Protein AF-A0A221MGS4-F1 (afdb_monomer_lite)

Sequence (175 aa):
MQTVEERKEITEYWESSIDLGREPGEGAIQFAKQFIQSQADAIPILQRLLDGEIHDATDNRIKRCAYCQYYWRDDSLRNTKKTCCDDCHTAKKSIQKRQQRERQDLINPKPRKRKLIDDYIWWLEYPLWLDEYSMLKIGWKFEVPHTMKTINSIEAKNHIYGDGNRKTSIKKAEY

Organism: NCBI:txid163877

Radius of gyration: 29.17 Å; chains: 1; bounding box: 76×40×70 Å

Secondary structure (DSSP, 8-state):
---HHHHHHHHHHHHHH-TT-SPPPHHHHHHHHTT--SSSSHHHHHHHHHHT-SS-TT-TTEEE-TTT--EEE--STTS---SSSHHHHHHHHHHHHHHHHHHHHHHS-PPPPPPGGGGEE-SSSS-EES-HHHHHHHHTTTS----HHHHHHHHHHHHHHTTSSSPP---PPP-

pLDDT: mean 81.63, std 13.87, range [41.28, 94.75]

Structure (mmCIF, N/CA/C/O backbone):
data_AF-A0A221MGS4-F1
#
_entry.id   AF-A0A221MGS4-F1
#
loop_
_atom_site.group_PDB
_atom_site.id
_atom_site.type_symbol
_atom_site.label_atom_id
_atom_site.label_alt_id
_atom_site.label_comp_id
_atom_site.label_asym_id
_atom_site.label_entity_id
_atom_site.label_seq_id
_atom_site.pdbx_PDB_ins_code
_atom_site.Cartn_x
_atom_site.Cartn_y
_atom_site.Cartn_z
_atom_site.occupancy
_atom_site.B_iso_or_equiv
_atom_site.auth_seq_id
_atom_site.auth_comp_id
_atom_site.auth_asym_id
_atom_site.auth_atom_id
_atom_site.pdbx_PDB_model_num
ATOM 1 N N . MET A 1 1 ? -0.513 -11.297 40.079 1.00 46.72 1 MET A N 1
ATOM 2 C CA . MET A 1 1 ? 0.577 -11.518 39.104 1.00 46.72 1 MET A CA 1
ATOM 3 C C . MET A 1 1 ? 0.135 -12.656 38.204 1.00 46.72 1 MET A C 1
ATOM 5 O O . MET A 1 1 ? 0.164 -13.786 38.658 1.00 46.72 1 MET A O 1
ATOM 9 N N . GLN A 1 2 ? -0.366 -12.352 37.005 1.00 45.72 2 GLN A N 1
ATOM 10 C CA . GLN A 1 2 ? -0.757 -13.386 36.035 1.00 45.72 2 GLN A CA 1
ATOM 11 C C . GLN A 1 2 ? 0.475 -14.190 35.618 1.00 45.72 2 GLN A C 1
ATOM 13 O O . GLN A 1 2 ? 1.541 -13.601 35.385 1.00 45.72 2 GLN A O 1
ATOM 18 N N . THR A 1 3 ? 0.326 -15.509 35.582 1.00 58.91 3 THR A N 1
ATOM 19 C CA . THR A 1 3 ? 1.405 -16.457 35.290 1.00 58.91 3 THR A CA 1
ATOM 20 C C . THR A 1 3 ? 1.821 -16.365 33.816 1.00 58.91 3 THR A C 1
ATOM 22 O O . THR A 1 3 ? 1.115 -15.813 32.972 1.00 58.91 3 THR A O 1
ATOM 25 N N . VAL A 1 4 ? 3.029 -16.832 33.489 1.00 68.19 4 VAL A N 1
ATOM 26 C CA . VAL A 1 4 ? 3.580 -16.750 32.121 1.00 68.19 4 VAL A CA 1
ATOM 27 C C . VAL A 1 4 ? 2.769 -17.598 31.130 1.00 68.19 4 VAL A C 1
ATOM 29 O O . VAL A 1 4 ? 2.727 -17.271 29.947 1.00 68.19 4 VAL A O 1
ATOM 32 N N . GLU A 1 5 ? 2.104 -18.645 31.615 1.00 59.41 5 GLU A N 1
ATOM 33 C CA . GLU A 1 5 ? 1.255 -19.547 30.828 1.00 59.41 5 GLU A CA 1
ATOM 34 C C . GLU A 1 5 ? -0.076 -18.881 30.456 1.00 59.41 5 GLU A C 1
ATOM 36 O O . GLU A 1 5 ? -0.408 -18.832 29.274 1.00 59.41 5 GLU A O 1
ATOM 41 N N . GLU A 1 6 ? -0.738 -18.205 31.404 1.00 51.16 6 GLU A N 1
ATOM 42 C CA . GLU A 1 6 ? -1.953 -17.411 31.138 1.00 51.16 6 GLU A CA 1
ATOM 43 C C . GLU A 1 6 ? -1.712 -16.321 30.080 1.00 51.16 6 GLU A C 1
ATOM 45 O O . GLU A 1 6 ? -2.572 -16.041 29.248 1.00 51.16 6 GLU A O 1
ATOM 50 N N . ARG A 1 7 ? -0.520 -15.706 30.062 1.00 55.25 7 ARG A N 1
ATOM 51 C CA . ARG A 1 7 ? -0.180 -14.691 29.048 1.00 55.25 7 ARG A CA 1
ATOM 52 C C . ARG A 1 7 ? -0.051 -15.272 27.643 1.00 55.25 7 ARG A C 1
ATOM 54 O O . ARG A 1 7 ? -0.369 -14.561 26.696 1.00 55.25 7 ARG A O 1
ATOM 61 N N . LYS A 1 8 ? 0.423 -16.516 27.513 1.00 56.28 8 LYS A N 1
ATOM 62 C CA . LYS A 1 8 ? 0.600 -17.186 26.216 1.00 56.28 8 LYS A CA 1
ATOM 63 C C . LYS A 1 8 ? -0.736 -17.630 25.629 1.00 56.28 8 LYS A C 1
ATOM 65 O O . LYS A 1 8 ? -0.987 -17.360 24.457 1.00 56.28 8 LYS A O 1
ATOM 70 N N . GLU A 1 9 ? -1.610 -18.195 26.459 1.00 50.50 9 GLU A N 1
ATOM 71 C CA . GLU A 1 9 ? -2.967 -18.583 26.054 1.00 50.50 9 GLU A CA 1
ATOM 72 C C . GLU A 1 9 ? -3.791 -17.367 25.613 1.00 50.50 9 GLU A C 1
ATOM 74 O O . GLU A 1 9 ? -4.472 -17.413 24.591 1.00 50.50 9 GLU A O 1
ATOM 79 N N . ILE A 1 10 ? -3.664 -16.233 26.314 1.00 54.06 10 ILE A N 1
ATOM 80 C CA . ILE A 1 10 ? -4.314 -14.980 25.909 1.00 54.06 10 ILE A CA 1
ATOM 81 C C . ILE A 1 10 ? -3.775 -14.497 24.553 1.00 54.06 10 ILE A C 1
ATOM 83 O O . ILE A 1 10 ? -4.564 -14.071 23.716 1.00 54.06 10 ILE A O 1
ATOM 87 N N . THR A 1 11 ? -2.465 -14.571 24.294 1.00 53.06 11 THR A N 1
ATOM 88 C CA . THR A 1 11 ? -1.899 -14.143 23.000 1.00 53.06 11 THR A CA 1
ATOM 89 C C . THR A 1 11 ? -2.284 -15.051 21.828 1.00 53.06 11 THR A C 1
ATOM 91 O O . THR A 1 11 ? -2.634 -14.530 20.772 1.00 53.06 11 THR A O 1
ATOM 94 N N . GLU A 1 12 ? -2.307 -16.376 22.004 1.00 49.53 12 GLU A N 1
ATOM 95 C CA . GLU A 1 12 ? -2.775 -17.316 20.965 1.00 49.53 12 GLU A CA 1
ATOM 96 C C . GLU A 1 12 ? -4.287 -17.178 20.705 1.00 49.53 12 GLU A C 1
ATOM 98 O O . GLU A 1 12 ? -4.757 -17.252 19.565 1.00 49.53 12 GLU A O 1
ATOM 103 N N . TYR A 1 13 ? -5.071 -16.898 21.748 1.00 49.59 13 TYR A N 1
ATOM 104 C CA . TYR A 1 13 ? -6.494 -16.594 21.611 1.00 49.59 13 TYR A CA 1
ATOM 105 C C . TYR A 1 13 ? -6.737 -15.249 20.901 1.00 49.59 13 TYR A C 1
ATOM 107 O O . TYR A 1 13 ? -7.696 -15.104 20.144 1.00 49.59 13 TYR A O 1
ATOM 115 N N . TRP A 1 14 ? -5.846 -14.267 21.074 1.00 47.38 14 TRP A N 1
ATOM 116 C CA . TRP A 1 14 ? -5.885 -12.987 20.355 1.00 47.38 14 TRP A CA 1
ATOM 117 C C . TRP A 1 14 ? -5.608 -13.137 18.855 1.00 47.38 14 TRP A C 1
ATOM 119 O O . TRP A 1 14 ? -6.281 -12.492 18.051 1.00 47.38 14 TRP A O 1
ATOM 129 N N . GLU A 1 15 ? -4.662 -13.996 18.470 1.00 50.38 15 GLU A N 1
ATOM 130 C CA . GLU A 1 15 ? -4.371 -14.275 17.056 1.00 50.38 15 GLU A CA 1
ATOM 131 C C . GLU A 1 15 ? -5.515 -15.024 16.360 1.00 50.38 15 GLU A C 1
ATOM 133 O O . GLU A 1 15 ? -5.758 -14.798 15.176 1.00 50.38 15 GLU A O 1
ATOM 138 N N . SER A 1 16 ? -6.258 -15.858 17.094 1.00 45.78 16 SER A N 1
ATOM 139 C CA . SER A 1 16 ? -7.408 -16.604 16.562 1.00 45.78 16 SER A CA 1
ATOM 140 C C . SER A 1 16 ? -8.739 -15.843 16.613 1.00 45.78 16 SER A C 1
ATOM 142 O O . SER A 1 16 ? -9.611 -16.113 15.796 1.00 45.78 16 SER A O 1
ATOM 144 N N . SER A 1 17 ? -8.911 -14.877 17.523 1.00 44.50 17 SER A N 1
ATOM 145 C CA . SER A 1 17 ? -10.164 -14.109 17.663 1.00 44.50 17 SER A CA 1
ATOM 146 C C . SER A 1 17 ? -10.242 -12.876 16.752 1.00 44.50 17 SER A C 1
ATOM 148 O O . SER A 1 17 ? -11.320 -12.314 16.553 1.00 44.50 17 SER A O 1
ATOM 150 N N . ILE A 1 18 ? -9.116 -12.405 16.202 1.00 54.47 18 ILE A N 1
ATOM 151 C CA . ILE A 1 18 ? -9.094 -11.287 15.247 1.00 54.47 18 ILE A CA 1
ATOM 152 C C . ILE A 1 18 ? -9.225 -11.846 13.826 1.00 54.47 18 ILE A C 1
ATOM 154 O O . ILE A 1 18 ? -8.308 -11.804 13.010 1.00 54.47 18 ILE A O 1
ATOM 158 N N . ASP A 1 19 ? -10.425 -12.317 13.499 1.00 51.16 19 ASP A N 1
ATOM 159 C CA . ASP A 1 19 ? -10.781 -12.872 12.181 1.00 51.16 19 ASP A CA 1
ATOM 160 C C . ASP A 1 19 ? -10.712 -11.853 11.017 1.00 51.16 19 ASP A C 1
ATOM 162 O O . ASP A 1 19 ? -10.976 -12.175 9.857 1.00 51.16 19 ASP A O 1
ATOM 166 N N . LEU A 1 20 ? -10.355 -10.591 11.283 1.00 57.38 20 LEU A N 1
ATOM 167 C CA . LEU A 1 20 ? -10.400 -9.511 10.290 1.00 57.38 20 LEU A CA 1
ATOM 168 C C . LEU A 1 20 ? -9.086 -9.323 9.518 1.00 57.38 20 LEU A C 1
ATOM 170 O O . LEU A 1 20 ? -9.069 -8.575 8.534 1.00 57.38 20 LEU A O 1
ATOM 174 N N . GLY A 1 21 ? -7.997 -9.990 9.931 1.00 60.62 21 GLY A N 1
ATOM 175 C CA . GLY A 1 21 ? -6.701 -10.025 9.232 1.00 60.62 21 GLY A CA 1
ATOM 176 C C . GLY A 1 21 ? -6.081 -8.654 8.912 1.00 60.62 21 GLY A C 1
ATOM 177 O O . GLY A 1 21 ? -5.173 -8.556 8.086 1.00 60.62 21 GLY A O 1
ATOM 178 N N . ARG A 1 22 ? -6.608 -7.571 9.495 1.00 77.25 22 ARG A N 1
ATOM 179 C CA . ARG A 1 22 ? -6.244 -6.179 9.214 1.00 77.25 22 ARG A CA 1
ATOM 180 C C . ARG A 1 22 ? -6.212 -5.399 10.508 1.00 77.25 22 ARG A C 1
ATOM 182 O O . ARG A 1 22 ? -7.119 -5.514 11.320 1.00 77.25 22 ARG A O 1
ATOM 189 N N . GLU A 1 23 ? -5.207 -4.550 10.646 1.00 84.94 23 GLU A N 1
ATOM 190 C CA . GLU A 1 23 ? -5.079 -3.679 11.806 1.00 84.94 23 GLU A CA 1
ATOM 191 C C . GLU A 1 23 ? -6.233 -2.657 11.864 1.00 84.94 23 GLU A C 1
ATOM 193 O O . GLU A 1 23 ? -6.670 -2.133 10.824 1.00 84.94 23 GLU A O 1
ATOM 198 N N . PRO A 1 24 ? -6.761 -2.363 13.065 1.00 88.06 24 PRO A N 1
ATOM 199 C CA . PRO A 1 24 ? -7.798 -1.359 13.233 1.00 88.06 24 PRO A CA 1
ATOM 200 C C . PRO A 1 24 ? -7.255 0.037 12.910 1.00 88.06 24 PRO A C 1
ATOM 202 O O . PRO A 1 24 ? -6.199 0.444 13.384 1.00 88.06 24 PRO A O 1
ATOM 205 N N . GLY A 1 25 ? -8.011 0.806 12.124 1.00 88.56 25 GLY A N 1
ATOM 206 C CA . GLY A 1 25 ? -7.687 2.208 11.862 1.00 88.56 25 GLY A CA 1
ATOM 207 C C . GLY A 1 25 ? -7.973 3.114 13.063 1.00 88.56 25 GLY A C 1
ATOM 208 O O . GLY A 1 25 ? -8.751 2.764 13.952 1.00 88.56 25 GLY A O 1
ATOM 209 N N . GLU A 1 26 ? -7.402 4.319 13.049 1.00 91.00 26 GLU A N 1
ATOM 210 C CA . GLU A 1 26 ? -7.457 5.268 14.169 1.00 91.00 26 GLU A CA 1
ATOM 211 C C . GLU A 1 26 ? -8.876 5.517 14.704 1.00 91.00 26 GLU A C 1
ATOM 213 O O . GLU A 1 26 ? -9.101 5.418 15.909 1.00 91.00 26 GLU A O 1
ATOM 218 N N . GLY A 1 27 ? -9.859 5.759 13.830 1.00 89.50 27 GLY A N 1
ATOM 219 C CA . GLY A 1 27 ? -11.236 6.014 14.267 1.00 89.50 27 GLY A CA 1
ATOM 220 C C . GLY A 1 27 ? -11.900 4.818 14.961 1.00 89.50 27 GLY A C 1
ATOM 221 O O . GLY A 1 27 ? -12.742 5.006 15.834 1.00 89.50 27 GLY A O 1
ATOM 222 N N . ALA A 1 28 ? -11.498 3.586 14.629 1.00 89.81 28 ALA A N 1
ATOM 223 C CA . ALA A 1 28 ? -11.975 2.393 15.329 1.00 89.81 28 ALA A CA 1
ATOM 224 C C . ALA A 1 28 ? -11.316 2.258 16.710 1.00 89.81 28 ALA A C 1
ATOM 226 O O . ALA A 1 28 ? -11.984 1.924 17.686 1.00 89.81 28 ALA A O 1
ATOM 227 N N . ILE A 1 29 ? -10.025 2.591 16.813 1.00 90.44 29 ILE A N 1
ATOM 228 C CA . ILE A 1 29 ? -9.297 2.608 18.089 1.00 90.44 29 ILE A CA 1
ATOM 229 C C . ILE A 1 29 ? -9.891 3.665 19.028 1.00 90.44 29 ILE A C 1
ATOM 231 O O . ILE A 1 29 ? -10.130 3.384 20.200 1.00 90.44 29 ILE A O 1
ATOM 235 N N . GLN A 1 30 ? -10.148 4.876 18.528 1.00 91.31 30 GLN A N 1
ATOM 236 C CA . GLN A 1 30 ? -10.761 5.952 19.312 1.00 91.31 30 GLN A CA 1
ATOM 237 C C . GLN A 1 30 ? -12.163 5.572 19.799 1.00 91.31 30 GLN A C 1
ATOM 239 O O . GLN A 1 30 ? -12.502 5.854 20.944 1.00 91.31 30 GLN A O 1
ATOM 244 N N . PHE A 1 31 ? -12.951 4.897 18.960 1.00 90.31 31 PHE A N 1
ATOM 245 C CA . PHE A 1 31 ? -14.270 4.400 19.339 1.00 90.31 31 PHE A CA 1
ATOM 246 C C . PHE A 1 31 ? -14.184 3.311 20.418 1.00 90.31 31 PHE A C 1
ATOM 248 O O . PHE A 1 31 ? -14.839 3.422 21.448 1.00 90.31 31 PHE A O 1
ATOM 255 N N . ALA A 1 32 ? -13.315 2.310 20.248 1.00 89.06 32 ALA A N 1
ATOM 256 C CA . ALA A 1 32 ? -13.123 1.251 21.240 1.00 89.06 32 ALA A CA 1
ATOM 257 C C . ALA A 1 32 ? -12.650 1.794 22.602 1.00 89.06 32 ALA A C 1
ATOM 259 O O . ALA A 1 32 ? -13.119 1.347 23.648 1.00 89.06 32 ALA A O 1
ATOM 260 N N . LYS A 1 33 ? -11.783 2.817 22.604 1.00 89.00 33 LYS A N 1
ATOM 261 C CA . LYS A 1 33 ? -11.322 3.495 23.828 1.00 89.00 33 LYS A CA 1
ATOM 262 C C . LYS A 1 33 ? -12.452 4.109 24.660 1.00 89.00 33 LYS A C 1
ATOM 264 O O . LYS A 1 33 ? -12.258 4.295 25.852 1.00 89.00 33 LYS A O 1
ATOM 269 N N . GLN A 1 34 ? -13.613 4.412 24.075 1.00 88.44 34 GLN A N 1
ATOM 270 C CA . GLN A 1 34 ? -14.756 4.945 24.830 1.00 88.44 34 GLN A CA 1
ATOM 271 C C . GLN A 1 34 ? -15.379 3.899 25.763 1.00 88.44 34 GLN A C 1
ATOM 273 O O . GLN A 1 34 ? -15.972 4.262 26.774 1.00 88.44 34 GLN A O 1
ATOM 278 N N . PHE A 1 35 ? -15.221 2.612 25.444 1.00 84.94 35 PHE A N 1
ATOM 279 C CA . PHE A 1 35 ? -15.784 1.504 26.216 1.00 84.94 35 PHE A CA 1
ATOM 280 C C . PHE A 1 35 ? -14.771 0.874 27.176 1.00 84.94 35 PHE A C 1
ATOM 282 O O . PHE A 1 35 ? -15.156 0.268 28.171 1.00 84.94 35 PHE A O 1
ATOM 289 N N . ILE A 1 36 ? -13.473 1.022 26.902 1.00 84.81 36 ILE A N 1
ATOM 290 C CA . ILE A 1 36 ? -12.402 0.403 27.686 1.00 84.81 36 ILE A CA 1
ATOM 291 C C . ILE A 1 36 ? -11.938 1.375 28.777 1.00 84.81 36 ILE A C 1
ATOM 293 O O . ILE A 1 36 ? -11.208 2.324 28.502 1.00 84.81 36 ILE A O 1
ATOM 297 N N . GLN A 1 37 ? -12.336 1.119 30.025 1.00 79.06 37 GLN A N 1
ATOM 298 C CA . GLN A 1 37 ? -11.893 1.901 31.191 1.00 79.06 37 GLN A CA 1
ATOM 299 C C . GLN A 1 37 ? -10.620 1.334 31.837 1.00 79.06 37 GLN A C 1
ATOM 301 O O . GLN A 1 37 ? -9.794 2.089 32.346 1.00 79.06 37 GLN A O 1
ATOM 306 N N . SER A 1 38 ? -10.443 0.009 31.802 1.00 78.62 38 SER A N 1
ATOM 307 C CA . SER A 1 38 ? -9.312 -0.702 32.402 1.00 78.62 38 SER A CA 1
ATOM 308 C C . SER A 1 38 ? -8.673 -1.651 31.379 1.00 78.62 38 SER A C 1
ATOM 310 O O . SER A 1 38 ? -9.350 -2.183 30.500 1.00 78.62 38 SER A O 1
ATOM 312 N N . GLN A 1 39 ? -7.359 -1.887 31.481 1.00 74.44 39 GLN A N 1
ATOM 313 C CA . GLN A 1 39 ? -6.678 -2.868 30.621 1.00 74.44 39 GLN A CA 1
ATOM 314 C C . GLN A 1 39 ? -7.145 -4.308 30.878 1.00 74.44 39 GLN A C 1
ATOM 316 O O . GLN A 1 39 ? -7.103 -5.120 29.959 1.00 74.44 39 GLN A O 1
ATOM 321 N N . ALA A 1 40 ? -7.590 -4.621 32.099 1.00 74.88 40 ALA A N 1
ATOM 322 C CA . ALA A 1 40 ? -8.034 -5.964 32.470 1.00 74.88 40 ALA A CA 1
ATOM 323 C C . ALA A 1 40 ? -9.352 -6.346 31.777 1.00 74.88 40 ALA A C 1
ATOM 325 O O . ALA A 1 40 ? -9.513 -7.486 31.352 1.00 74.88 40 ALA A O 1
ATOM 326 N N . ASP A 1 41 ? -10.246 -5.373 31.583 1.00 76.12 41 ASP A N 1
ATOM 327 C CA . ASP A 1 41 ? -11.556 -5.588 30.954 1.00 76.12 41 ASP A CA 1
ATOM 328 C C . ASP A 1 41 ? -11.535 -5.345 29.439 1.00 76.12 41 ASP A C 1
ATOM 330 O O . ASP A 1 41 ? -12.538 -5.540 28.753 1.00 76.12 41 ASP A O 1
ATOM 334 N N . ALA A 1 42 ? -10.392 -4.928 28.887 1.00 78.00 42 ALA A N 1
ATOM 335 C CA . ALA A 1 42 ? -10.278 -4.553 27.482 1.00 78.00 42 ALA A CA 1
ATOM 336 C C . ALA A 1 42 ? -10.652 -5.703 26.538 1.00 78.00 42 ALA A C 1
ATOM 338 O O . ALA A 1 42 ? -11.350 -5.488 25.553 1.00 78.00 42 ALA A O 1
ATOM 339 N N . ILE A 1 43 ? -10.222 -6.925 26.851 1.00 78.75 43 ILE A N 1
ATOM 340 C CA . ILE A 1 43 ? -10.422 -8.107 26.003 1.00 78.75 43 ILE A CA 1
ATOM 341 C C . ILE A 1 43 ? -11.910 -8.478 25.871 1.00 78.75 43 ILE A C 1
ATOM 343 O O . ILE A 1 43 ? -12.406 -8.480 24.742 1.00 78.75 43 ILE A O 1
ATOM 347 N N . PRO A 1 44 ? -12.657 -8.746 26.965 1.00 81.62 44 PRO A N 1
ATOM 348 C CA . PRO A 1 44 ? -14.068 -9.119 26.850 1.00 81.62 44 PRO A CA 1
ATOM 349 C C . PRO A 1 44 ? -14.923 -7.996 26.249 1.00 81.62 44 PRO A C 1
ATOM 351 O O . PRO A 1 44 ? -15.877 -8.266 25.522 1.00 81.62 44 PRO A O 1
ATOM 354 N N . ILE A 1 45 ? -14.572 -6.732 26.506 1.00 82.94 45 ILE A N 1
ATOM 355 C CA . ILE A 1 45 ? -15.260 -5.578 25.917 1.00 82.94 45 ILE A CA 1
ATOM 356 C C . ILE A 1 45 ? -15.005 -5.506 24.408 1.00 82.94 45 ILE A C 1
ATOM 358 O O . ILE A 1 45 ? -15.940 -5.292 23.642 1.00 82.94 45 ILE A O 1
ATOM 362 N N . LEU A 1 46 ? -13.766 -5.709 23.957 1.00 82.12 46 LEU A N 1
ATOM 363 C CA . LEU A 1 46 ? -13.432 -5.685 22.532 1.00 82.12 46 LEU A CA 1
ATOM 364 C C . LEU A 1 46 ? -14.144 -6.791 21.750 1.00 82.12 46 LEU A C 1
ATOM 366 O O . LEU A 1 46 ? -14.634 -6.515 20.660 1.00 82.12 46 LEU A O 1
ATOM 370 N N . GLN A 1 47 ? -14.245 -8.001 22.303 1.00 82.44 47 GLN A N 1
ATOM 371 C CA . GLN A 1 47 ? -14.961 -9.106 21.653 1.00 82.44 47 GLN A CA 1
ATOM 372 C C . GLN A 1 47 ? -16.439 -8.770 21.453 1.00 82.44 47 GLN A C 1
ATOM 374 O O . GLN A 1 47 ? -16.918 -8.716 20.325 1.00 82.44 47 GLN A O 1
ATOM 379 N N . ARG A 1 48 ? -17.126 -8.365 22.522 1.00 83.12 48 ARG A N 1
ATOM 380 C CA . ARG A 1 48 ? -18.531 -7.946 22.435 1.00 83.12 48 ARG A CA 1
ATOM 381 C C . ARG A 1 48 ? -18.743 -6.725 21.528 1.00 83.12 48 ARG A C 1
ATOM 383 O O . ARG A 1 48 ? -19.803 -6.566 20.924 1.00 83.12 48 ARG A O 1
ATOM 390 N N . LEU A 1 49 ? -17.748 -5.840 21.413 1.00 85.19 49 LEU A N 1
ATOM 391 C CA . LEU A 1 49 ? -17.778 -4.709 20.480 1.00 85.19 49 LEU A CA 1
ATOM 392 C C . LEU A 1 49 ? -17.670 -5.173 19.019 1.00 85.19 49 LEU A C 1
ATOM 394 O O . LEU A 1 49 ? -18.333 -4.596 18.158 1.00 85.19 49 LEU A O 1
ATOM 398 N N . LEU A 1 50 ? -16.864 -6.201 18.740 1.00 83.75 50 LEU A N 1
ATOM 399 C CA . LEU A 1 50 ? -16.725 -6.820 17.418 1.00 83.75 50 LEU A CA 1
ATOM 400 C C . LEU A 1 50 ? -17.974 -7.604 17.002 1.00 83.75 50 LEU A C 1
ATOM 402 O O . LEU A 1 50 ? -18.386 -7.508 15.843 1.00 83.75 50 LEU A O 1
ATOM 406 N N . ASP A 1 51 ? -18.604 -8.296 17.946 1.00 81.69 51 ASP A N 1
ATOM 407 C CA . ASP A 1 51 ? -19.863 -9.022 17.729 1.00 81.69 51 ASP A CA 1
ATOM 408 C C . ASP A 1 51 ? -21.050 -8.066 17.561 1.00 81.69 51 ASP A C 1
ATOM 410 O O . ASP A 1 51 ? -22.019 -8.340 16.852 1.00 81.69 51 ASP A O 1
ATOM 414 N N . GLY A 1 52 ? -20.910 -6.871 18.130 1.00 78.81 52 GLY A N 1
ATOM 415 C CA . GLY A 1 52 ? -21.834 -5.762 17.994 1.00 78.81 52 GLY A CA 1
ATOM 416 C C . GLY A 1 52 ? -22.915 -5.692 19.062 1.00 78.81 52 GLY A C 1
ATOM 417 O O . GLY A 1 52 ? -23.949 -5.071 18.850 1.00 78.81 52 GLY A O 1
ATOM 418 N N . GLU A 1 53 ? -22.649 -6.286 20.221 1.00 79.88 53 GLU A N 1
ATOM 419 C CA . GLU A 1 53 ? -23.570 -6.344 21.356 1.00 79.88 53 GLU A CA 1
ATOM 420 C C . GLU A 1 53 ? -23.549 -5.070 22.216 1.00 79.88 53 GLU A C 1
ATOM 422 O O . GLU A 1 53 ? -24.516 -4.773 22.910 1.00 79.88 53 GLU A O 1
ATOM 427 N N . ILE A 1 54 ? -22.439 -4.321 22.201 1.00 77.62 54 ILE A N 1
ATOM 428 C CA . ILE A 1 54 ? -22.215 -3.195 23.129 1.00 77.62 54 ILE A CA 1
ATOM 429 C C . ILE A 1 54 ? -22.764 -1.863 22.617 1.00 77.62 54 ILE A C 1
ATOM 431 O O . ILE A 1 54 ? -23.101 -0.989 23.413 1.00 77.62 54 ILE A O 1
ATOM 435 N N . HIS A 1 55 ? -22.789 -1.656 21.305 1.00 78.56 55 HIS A N 1
ATOM 436 C CA . HIS A 1 55 ? -23.155 -0.357 20.756 1.00 78.56 55 HIS A CA 1
ATOM 437 C C . HIS A 1 55 ? -24.663 -0.247 20.524 1.00 78.56 55 HIS A C 1
ATOM 439 O O . HIS A 1 55 ? -25.315 -1.218 20.150 1.00 78.56 55 HIS A O 1
ATOM 445 N N . ASP A 1 56 ? -25.206 0.960 20.692 1.00 78.19 56 ASP A N 1
ATOM 446 C CA . ASP A 1 56 ? -26.622 1.229 20.447 1.00 78.19 56 ASP A CA 1
ATOM 447 C C . ASP A 1 56 ? -26.980 0.938 18.987 1.00 78.19 56 ASP A C 1
ATOM 449 O O . ASP A 1 56 ? -26.618 1.689 18.077 1.00 78.19 56 ASP A O 1
ATOM 453 N N . ALA A 1 57 ? -27.756 -0.125 18.762 1.00 75.25 57 ALA A N 1
ATOM 454 C CA . ALA A 1 57 ? -28.249 -0.503 17.436 1.00 75.25 57 ALA A CA 1
ATOM 455 C C . ALA A 1 57 ? -29.115 0.592 16.780 1.00 75.25 57 ALA A C 1
ATOM 457 O O . ALA A 1 57 ? -29.337 0.578 15.571 1.00 75.25 57 ALA A O 1
ATOM 458 N N . THR A 1 58 ? -29.600 1.554 17.569 1.00 81.81 58 THR A N 1
ATOM 459 C CA . THR A 1 58 ? -30.380 2.702 17.103 1.00 81.81 58 THR A CA 1
ATOM 460 C C . THR A 1 58 ? -29.522 3.879 16.623 1.00 81.81 58 THR A C 1
ATOM 462 O O . THR A 1 58 ? -30.053 4.763 15.946 1.00 81.81 58 THR A O 1
ATOM 465 N N . ASP A 1 59 ? -28.218 3.938 16.941 1.00 86.19 59 ASP A N 1
ATOM 466 C CA . ASP A 1 59 ? -27.343 5.010 16.441 1.00 86.19 59 ASP A CA 1
ATOM 467 C C . ASP A 1 59 ? -26.866 4.700 15.012 1.00 86.19 59 ASP A C 1
ATOM 469 O O . ASP A 1 59 ? -25.852 4.042 14.776 1.00 86.19 59 ASP A O 1
ATOM 473 N N . ASN A 1 60 ? -27.568 5.277 14.033 1.00 86.75 60 ASN A N 1
ATOM 474 C CA . ASN A 1 60 ? -27.248 5.187 12.602 1.00 86.75 60 ASN A CA 1
ATOM 475 C C . ASN A 1 60 ? -25.869 5.768 12.214 1.00 86.75 60 ASN A C 1
ATOM 477 O O . ASN A 1 60 ? -25.476 5.701 11.040 1.00 86.75 60 ASN A O 1
ATOM 481 N N . ARG A 1 61 ? -25.149 6.416 13.139 1.00 90.94 61 ARG A N 1
ATOM 482 C CA . ARG A 1 61 ? -23.773 6.882 12.909 1.00 90.94 61 ARG A CA 1
ATOM 483 C C . ARG A 1 61 ? -22.736 5.812 13.209 1.00 90.94 61 ARG A C 1
ATOM 485 O O . ARG A 1 61 ? -21.609 5.947 12.737 1.00 90.94 61 ARG A O 1
ATOM 492 N N . ILE A 1 62 ? -23.078 4.769 13.959 1.00 91.75 62 ILE A N 1
ATOM 493 C CA . ILE A 1 62 ? -22.161 3.666 14.239 1.00 91.75 62 ILE A CA 1
ATOM 494 C C . ILE A 1 62 ? -22.168 2.730 13.032 1.00 91.75 62 ILE A C 1
ATOM 496 O O . ILE A 1 62 ? -23.196 2.194 12.628 1.00 91.75 62 ILE A O 1
ATOM 500 N N . LYS A 1 63 ? -21.009 2.584 12.393 1.00 91.00 63 LYS A N 1
ATOM 501 C CA . LYS A 1 63 ? -20.854 1.844 11.137 1.00 91.00 63 LYS A CA 1
ATOM 502 C C . LYS A 1 63 ? -19.647 0.922 11.212 1.00 91.00 63 LYS A C 1
ATOM 504 O O . LYS A 1 63 ? -18.689 1.191 11.930 1.00 91.00 63 LYS A O 1
ATOM 509 N N . ARG A 1 64 ? -19.639 -0.122 10.381 1.00 91.00 64 ARG A N 1
ATOM 510 C CA . ARG A 1 64 ? -18.431 -0.920 10.117 1.00 91.00 64 ARG A CA 1
ATOM 511 C C . ARG A 1 64 ? -17.575 -0.245 9.049 1.00 91.00 64 ARG A C 1
ATOM 513 O O . ARG A 1 64 ? -18.076 0.199 8.012 1.00 91.00 64 ARG A O 1
ATOM 520 N N . CYS A 1 65 ? -16.271 -0.145 9.291 1.00 92.38 65 CYS A N 1
ATOM 521 C CA . CYS A 1 65 ? -15.335 0.427 8.329 1.00 92.38 65 CYS A CA 1
ATOM 522 C C . CYS A 1 65 ? -15.244 -0.456 7.078 1.00 92.38 65 CYS A C 1
ATOM 524 O O . CYS A 1 65 ? -14.931 -1.635 7.151 1.00 92.38 65 CYS A O 1
ATOM 526 N N . ALA A 1 66 ? -15.407 0.113 5.888 1.00 91.62 66 ALA A N 1
ATOM 527 C CA . ALA A 1 66 ? -15.339 -0.647 4.640 1.00 91.62 66 ALA A CA 1
ATOM 528 C C . ALA A 1 66 ? -13.928 -1.163 4.274 1.00 91.62 66 ALA A C 1
ATOM 530 O O . ALA A 1 66 ? -13.775 -1.784 3.223 1.00 91.62 66 ALA A O 1
ATOM 531 N N . TYR A 1 67 ? -12.900 -0.850 5.072 1.00 90.62 67 TYR A N 1
ATOM 532 C CA . TYR A 1 67 ? -11.531 -1.331 4.881 1.00 90.62 67 TYR A CA 1
ATOM 533 C C . TYR A 1 67 ? -11.086 -2.283 5.995 1.00 90.62 67 TYR A C 1
ATOM 535 O O . TYR A 1 67 ? -10.809 -3.442 5.697 1.00 90.62 67 TYR A O 1
ATOM 543 N N . CYS A 1 68 ? -11.021 -1.811 7.244 1.00 89.88 68 CYS A N 1
ATOM 544 C CA . CYS A 1 68 ? -10.593 -2.618 8.391 1.00 89.88 68 CYS A CA 1
ATOM 545 C C . CYS A 1 68 ? -11.746 -3.365 9.077 1.00 89.88 68 CYS A C 1
ATOM 547 O O . CYS A 1 68 ? -11.490 -4.163 9.959 1.00 89.88 68 CYS A O 1
ATOM 549 N N . GLN A 1 69 ? -13.004 -3.122 8.689 1.00 88.81 69 GLN A N 1
ATOM 550 C CA . GLN A 1 69 ? -14.209 -3.822 9.172 1.00 88.81 69 GLN A CA 1
ATOM 551 C C . GLN A 1 69 ? -14.588 -3.630 10.650 1.00 88.81 69 GLN A C 1
ATOM 553 O O . GLN A 1 69 ? -15.721 -3.934 11.013 1.00 88.81 69 GLN A O 1
ATOM 558 N N . TYR A 1 70 ? -13.738 -3.001 11.460 1.00 90.00 70 TYR A N 1
ATOM 559 C CA . TYR A 1 70 ? -14.078 -2.590 12.823 1.00 90.00 70 TYR A CA 1
ATOM 560 C C . TYR A 1 70 ? -15.186 -1.530 12.878 1.00 90.00 70 TYR A C 1
ATOM 562 O O . TYR A 1 70 ? -15.348 -0.709 11.962 1.00 90.00 70 TYR A O 1
ATOM 570 N N . TYR A 1 71 ? -15.915 -1.534 13.993 1.00 91.19 71 TYR A N 1
ATOM 571 C CA . TYR A 1 71 ? -16.907 -0.519 14.319 1.00 91.19 71 TYR A CA 1
ATOM 572 C C . TYR A 1 71 ? -16.265 0.823 14.649 1.00 91.19 71 TYR A C 1
ATOM 574 O O . TYR A 1 71 ? -15.220 0.903 15.293 1.00 91.19 71 TYR A O 1
ATOM 582 N N . TRP A 1 72 ? -16.908 1.887 14.186 1.00 93.12 72 TRP A N 1
ATOM 583 C CA . TRP A 1 72 ? -16.510 3.260 14.445 1.00 93.12 72 TRP A CA 1
ATOM 584 C C . TRP A 1 72 ? -17.729 4.178 14.316 1.00 93.12 72 TRP A C 1
ATOM 586 O O . TRP A 1 72 ? -18.721 3.826 13.670 1.00 93.12 72 TRP A O 1
ATOM 596 N N . ARG A 1 73 ? -17.657 5.368 14.915 1.00 92.62 73 ARG A N 1
ATOM 597 C CA . ARG A 1 73 ? -18.723 6.371 14.837 1.00 92.62 73 ARG A CA 1
ATOM 598 C C . ARG A 1 73 ? -18.406 7.425 13.782 1.00 92.62 73 ARG A C 1
ATOM 600 O O . ARG A 1 73 ? -17.353 8.049 13.842 1.00 92.62 73 ARG A O 1
ATOM 607 N N . ASP A 1 74 ? -19.338 7.652 12.861 1.00 93.19 74 ASP A N 1
ATOM 608 C CA . ASP A 1 74 ? -19.216 8.669 11.818 1.00 93.19 74 ASP A CA 1
ATOM 609 C C . ASP A 1 74 ? -19.299 10.088 12.407 1.00 93.19 74 ASP A C 1
ATOM 611 O O . ASP A 1 74 ? -20.340 10.543 12.893 1.00 93.19 74 ASP A O 1
ATOM 615 N N . ASP A 1 75 ? -18.167 10.785 12.346 1.00 90.50 75 ASP A N 1
ATOM 616 C CA . ASP A 1 75 ? -17.966 12.175 12.752 1.00 90.50 75 ASP A CA 1
ATOM 617 C C . ASP A 1 75 ? -18.406 13.178 11.669 1.00 90.50 75 ASP A C 1
ATOM 619 O O . ASP A 1 75 ? -18.491 14.380 11.923 1.00 90.50 75 ASP A O 1
ATOM 623 N N . SER A 1 76 ? -18.706 12.719 10.449 1.00 90.44 76 SER A N 1
ATOM 624 C CA . SER A 1 76 ? -19.085 13.609 9.355 1.00 90.44 76 SER A CA 1
ATOM 625 C C . SER A 1 76 ? -20.469 14.221 9.559 1.00 90.44 76 SER A C 1
ATOM 627 O O . SER A 1 76 ? -21.441 13.548 9.904 1.00 90.44 76 SER A O 1
ATOM 629 N N . LEU A 1 77 ? -20.590 15.511 9.230 1.00 90.94 77 LEU A N 1
ATOM 630 C CA . LEU A 1 77 ? -21.848 16.260 9.326 1.00 90.94 77 LEU A CA 1
ATOM 631 C C . LEU A 1 77 ? -23.008 15.573 8.583 1.00 90.94 77 LEU A C 1
ATOM 633 O O . LEU A 1 77 ? -24.148 15.606 9.034 1.00 90.94 77 LEU A O 1
ATOM 637 N N . ARG A 1 78 ? -22.708 14.944 7.439 1.00 92.62 78 ARG A N 1
ATOM 638 C CA . ARG A 1 78 ? -23.694 14.311 6.549 1.00 92.62 78 ARG A CA 1
ATOM 639 C C . ARG A 1 78 ? -23.849 12.800 6.764 1.00 92.62 78 ARG A C 1
ATOM 641 O O . ARG A 1 78 ? -24.609 12.187 6.026 1.00 92.62 78 ARG A O 1
ATOM 648 N N . ASN A 1 79 ? -23.127 12.193 7.710 1.00 92.75 79 ASN A N 1
ATOM 649 C CA . ASN A 1 79 ? -23.127 10.743 7.944 1.00 92.75 79 ASN A CA 1
ATOM 650 C C . ASN A 1 79 ? -22.856 9.916 6.660 1.00 92.75 79 ASN A C 1
ATOM 652 O O . ASN A 1 79 ? -23.547 8.938 6.365 1.00 92.75 79 ASN A O 1
ATOM 656 N N . THR A 1 80 ? -21.873 10.323 5.848 1.00 92.50 80 THR A N 1
ATOM 657 C CA . THR A 1 80 ? -21.587 9.699 4.530 1.00 92.50 80 THR A CA 1
ATOM 658 C C . THR A 1 80 ? -20.277 8.927 4.479 1.00 92.50 80 THR A C 1
ATOM 660 O O . THR A 1 80 ? -20.034 8.188 3.517 1.00 92.50 80 THR A O 1
ATOM 663 N N . LYS A 1 81 ? -19.422 9.072 5.493 1.00 93.69 81 LYS A N 1
ATOM 664 C CA . LYS A 1 81 ? -18.138 8.384 5.514 1.00 93.69 81 LYS A CA 1
ATOM 665 C C . LYS A 1 81 ? -18.382 6.876 5.633 1.00 93.69 81 LYS A C 1
ATOM 667 O O . LYS A 1 81 ? -19.316 6.399 6.283 1.00 93.69 81 LYS A O 1
ATOM 672 N N . LYS A 1 82 ? -17.539 6.112 4.936 1.00 92.50 82 LYS A N 1
ATOM 673 C CA . LYS A 1 82 ? -17.581 4.638 4.897 1.00 92.50 82 LYS A CA 1
ATOM 674 C C . LYS A 1 82 ? -16.363 3.998 5.562 1.00 92.50 82 LYS A C 1
ATOM 676 O O . LYS A 1 82 ? -16.262 2.778 5.581 1.00 92.50 82 LYS A O 1
ATOM 681 N N . THR A 1 83 ? -15.409 4.791 6.030 1.00 94.62 83 THR A N 1
ATOM 682 C CA . THR A 1 83 ? -14.121 4.338 6.565 1.00 94.62 83 THR A CA 1
ATOM 683 C C . THR A 1 83 ? -13.784 5.134 7.812 1.00 94.62 83 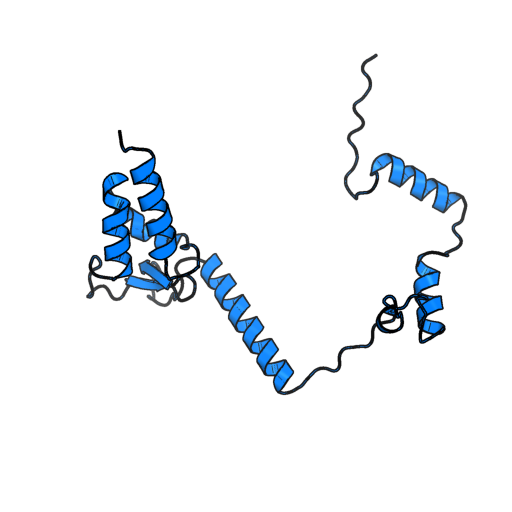THR A C 1
ATOM 685 O O . THR A 1 83 ? -14.093 6.320 7.859 1.00 94.62 83 THR A O 1
ATOM 688 N N . CYS A 1 84 ? -13.131 4.489 8.778 1.00 92.81 84 CYS A N 1
ATOM 689 C CA . CYS A 1 84 ? -12.836 5.080 10.082 1.00 92.81 84 CYS A CA 1
ATOM 690 C C . CYS A 1 84 ? -11.706 6.118 10.080 1.00 92.81 84 CYS A C 1
ATOM 692 O O . CYS A 1 84 ? -11.655 6.946 10.979 1.00 92.81 84 CYS A O 1
ATOM 694 N N . CYS A 1 85 ? -10.807 6.087 9.095 1.00 93.38 85 CYS A N 1
ATOM 695 C CA . CYS A 1 85 ? -9.734 7.068 8.929 1.00 93.38 85 CYS A CA 1
ATOM 696 C C . CYS A 1 85 ? -9.376 7.265 7.446 1.00 93.38 85 CYS A C 1
ATOM 698 O O . CYS A 1 85 ? -9.823 6.503 6.572 1.00 93.38 85 CYS A O 1
ATOM 700 N N . ASP A 1 86 ? -8.552 8.276 7.167 1.00 93.75 86 ASP A N 1
ATOM 701 C CA . ASP A 1 86 ? -8.097 8.613 5.814 1.00 93.75 86 ASP A CA 1
ATOM 702 C C . ASP A 1 86 ? -7.139 7.565 5.229 1.00 93.75 86 ASP A C 1
ATOM 704 O O . ASP A 1 86 ? -7.182 7.289 4.024 1.00 93.75 86 ASP A O 1
ATOM 708 N N . ASP A 1 87 ? -6.356 6.888 6.071 1.00 93.44 87 ASP A N 1
ATOM 709 C CA . ASP A 1 87 ? -5.492 5.782 5.647 1.00 93.44 87 ASP A CA 1
ATOM 710 C C . ASP A 1 87 ? -6.319 4.596 5.147 1.00 93.44 87 ASP A C 1
ATOM 712 O O . ASP A 1 87 ? -6.102 4.089 4.043 1.00 93.44 87 ASP A O 1
ATOM 716 N N . CYS A 1 88 ? -7.358 4.214 5.899 1.00 93.00 88 CYS A N 1
ATOM 717 C CA . CYS A 1 88 ? -8.322 3.191 5.491 1.00 93.00 88 CYS A CA 1
ATOM 718 C C . CYS A 1 88 ? -9.015 3.558 4.169 1.00 93.00 88 CYS A C 1
ATOM 720 O O . CYS A 1 88 ? -9.242 2.702 3.309 1.00 93.00 88 CYS A O 1
ATOM 722 N N . HIS A 1 89 ? -9.356 4.835 3.984 1.00 93.81 89 HIS A N 1
ATOM 723 C CA . HIS A 1 89 ? -9.945 5.331 2.743 1.00 93.81 89 HIS A CA 1
ATOM 724 C C . HIS A 1 89 ? -8.974 5.221 1.558 1.00 93.81 89 HIS A C 1
ATOM 726 O O . HIS A 1 89 ? -9.354 4.747 0.480 1.00 93.81 89 HIS A O 1
ATOM 732 N N . THR A 1 90 ? -7.716 5.610 1.758 1.00 94.31 90 THR A N 1
ATOM 733 C CA . THR A 1 90 ? -6.660 5.545 0.742 1.00 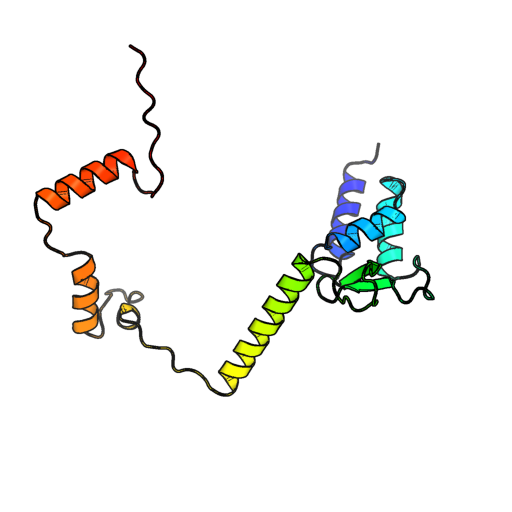94.31 90 THR A CA 1
ATOM 734 C C . THR A 1 90 ? -6.353 4.102 0.357 1.00 94.31 90 THR A C 1
ATOM 736 O O . THR A 1 90 ? -6.336 3.769 -0.833 1.00 94.31 90 THR A O 1
ATOM 739 N N . ALA A 1 91 ? -6.211 3.217 1.343 1.00 92.50 91 ALA A N 1
ATOM 740 C CA . ALA A 1 91 ? -5.962 1.800 1.126 1.00 92.50 91 ALA A CA 1
ATOM 741 C C . ALA A 1 91 ? -7.121 1.128 0.371 1.00 92.50 91 ALA A C 1
ATOM 743 O O . ALA A 1 91 ? -6.902 0.430 -0.624 1.00 92.50 91 ALA A O 1
ATOM 744 N N . LYS A 1 92 ? -8.374 1.431 0.739 1.00 92.94 92 LYS A N 1
ATOM 745 C CA . LYS A 1 92 ? -9.556 0.972 -0.004 1.00 92.94 92 LYS A CA 1
ATOM 746 C C . LYS A 1 92 ? -9.538 1.439 -1.460 1.00 92.94 92 LYS A C 1
ATOM 748 O O . LYS A 1 92 ? -9.769 0.632 -2.362 1.00 92.94 92 LYS A O 1
ATOM 753 N N . LYS A 1 93 ? -9.252 2.722 -1.712 1.00 94.56 93 LYS A N 1
ATOM 754 C CA . LYS A 1 93 ? -9.142 3.259 -3.080 1.00 94.56 93 LYS A CA 1
ATOM 755 C C . LYS A 1 93 ? -8.028 2.580 -3.874 1.00 94.56 93 LYS A C 1
ATOM 757 O O . LYS A 1 93 ? -8.204 2.344 -5.068 1.00 94.56 93 LYS A O 1
ATOM 762 N N . SER A 1 94 ? -6.906 2.255 -3.234 1.00 94.25 94 SER A N 1
ATOM 763 C CA . SER A 1 94 ? -5.800 1.529 -3.864 1.00 94.25 94 SER A CA 1
ATOM 764 C C . SER A 1 94 ? -6.236 0.138 -4.337 1.00 94.25 94 SER A C 1
ATOM 766 O O . SER A 1 94 ? -6.052 -0.198 -5.508 1.00 94.25 94 SER A O 1
ATOM 768 N N . ILE A 1 95 ? -6.927 -0.624 -3.478 1.00 92.06 95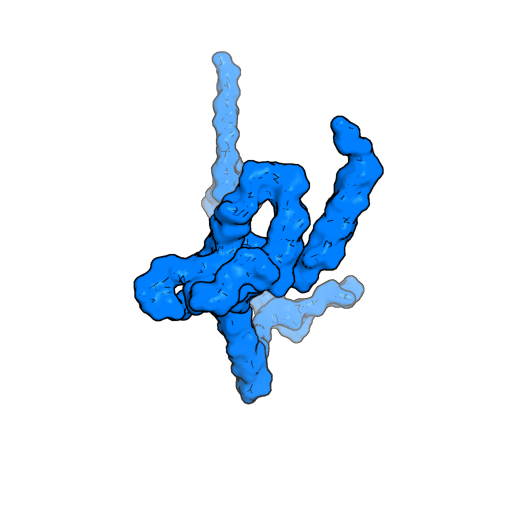 ILE A N 1
ATOM 769 C CA . ILE A 1 95 ? -7.482 -1.943 -3.827 1.00 92.06 95 ILE A CA 1
ATOM 770 C C . ILE A 1 95 ? -8.483 -1.829 -4.983 1.00 92.06 95 ILE A C 1
ATOM 772 O O . ILE A 1 95 ? -8.395 -2.583 -5.950 1.00 92.06 95 ILE A O 1
ATOM 776 N N . GLN A 1 96 ? -9.402 -0.862 -4.929 1.00 93.50 96 GLN A N 1
ATOM 777 C CA . GLN A 1 96 ? -10.393 -0.657 -5.992 1.00 93.50 96 GLN A CA 1
ATOM 778 C C . GLN A 1 96 ? -9.737 -0.330 -7.337 1.00 93.50 96 GLN A C 1
ATOM 780 O O . GLN A 1 96 ? -10.107 -0.900 -8.361 1.00 93.50 96 GLN A O 1
ATOM 785 N N . LYS A 1 97 ? -8.728 0.549 -7.340 1.00 94.75 97 LYS A N 1
ATOM 786 C CA . LYS A 1 97 ? -7.965 0.874 -8.552 1.00 94.75 97 LYS A CA 1
ATOM 787 C C . LYS A 1 97 ? -7.196 -0.333 -9.080 1.00 94.75 97 LYS A C 1
ATOM 789 O O . LYS A 1 97 ? -7.116 -0.502 -10.292 1.00 94.75 97 LYS A O 1
ATOM 794 N N . ARG A 1 98 ? -6.638 -1.169 -8.199 1.00 93.06 98 ARG A N 1
ATOM 795 C CA . ARG A 1 98 ? -5.969 -2.415 -8.591 1.00 93.06 98 ARG A CA 1
ATOM 796 C C . ARG A 1 98 ? -6.945 -3.365 -9.287 1.00 93.06 98 ARG A C 1
ATOM 798 O O . ARG A 1 98 ? -6.684 -3.742 -10.421 1.00 93.06 98 ARG A O 1
ATOM 805 N N . GLN A 1 99 ? -8.093 -3.646 -8.674 1.00 93.12 99 GLN A N 1
ATOM 806 C CA . GLN A 1 99 ? -9.131 -4.495 -9.271 1.00 93.12 99 GLN A CA 1
ATOM 807 C C . GLN A 1 99 ? -9.650 -3.931 -10.599 1.00 93.12 99 GLN A C 1
ATOM 809 O O . GLN A 1 99 ? -9.923 -4.677 -11.534 1.00 93.12 99 GLN A O 1
ATOM 814 N N . GLN A 1 100 ? -9.779 -2.606 -10.707 1.00 93.06 100 GLN A N 1
ATOM 815 C CA . GLN A 1 100 ? -10.172 -1.954 -11.955 1.00 93.06 100 GLN A CA 1
ATOM 816 C C . GLN A 1 100 ? -9.134 -2.172 -13.063 1.00 93.06 100 GLN A C 1
ATOM 818 O O . GLN A 1 100 ? -9.520 -2.453 -14.194 1.00 93.06 100 GLN A O 1
ATOM 823 N N . ARG A 1 101 ? -7.836 -2.064 -12.747 1.00 90.75 101 ARG A N 1
ATOM 824 C CA . ARG A 1 101 ? -6.748 -2.345 -13.698 1.00 90.75 101 ARG A CA 1
ATOM 825 C C . ARG A 1 101 ? -6.744 -3.811 -14.113 1.00 90.75 101 ARG A C 1
ATOM 827 O O . ARG A 1 101 ? -6.734 -4.077 -15.301 1.00 90.75 101 ARG A O 1
ATOM 834 N N . GLU A 1 102 ? -6.862 -4.731 -13.157 1.00 89.88 102 GLU A N 1
ATOM 835 C CA . GLU A 1 102 ? -6.939 -6.173 -13.427 1.00 89.88 102 GLU A CA 1
ATOM 836 C C . GLU A 1 102 ? -8.115 -6.498 -14.365 1.00 89.88 102 GLU A C 1
ATOM 838 O O . GLU A 1 102 ? -7.942 -7.184 -15.367 1.00 89.88 102 GLU A O 1
ATOM 843 N N . ARG A 1 103 ? -9.303 -5.926 -14.120 1.00 91.31 103 ARG A N 1
ATOM 844 C CA . ARG A 1 103 ? -10.462 -6.074 -15.020 1.00 91.31 103 ARG A CA 1
ATOM 845 C C . ARG A 1 103 ? -10.224 -5.467 -16.400 1.00 91.31 103 ARG A C 1
ATOM 847 O O . ARG A 1 103 ? -10.659 -6.033 -17.397 1.00 91.31 103 ARG A O 1
ATOM 854 N N . GLN A 1 104 ? -9.571 -4.311 -16.466 1.00 89.69 104 GLN A N 1
ATOM 855 C CA . GLN A 1 104 ? -9.265 -3.658 -17.735 1.00 89.69 104 GLN A CA 1
ATOM 856 C C . GLN A 1 104 ? -8.254 -4.467 -18.556 1.00 89.69 104 GLN A C 1
ATOM 858 O O . GLN A 1 104 ? -8.423 -4.574 -19.768 1.00 89.69 104 GLN A O 1
ATOM 863 N N . ASP A 1 105 ? -7.256 -5.058 -17.901 1.00 87.75 105 ASP A N 1
ATOM 864 C CA . ASP A 1 105 ? -6.246 -5.905 -18.533 1.00 87.75 105 ASP A CA 1
ATOM 865 C C . ASP A 1 105 ? -6.854 -7.220 -19.055 1.00 87.75 105 ASP A C 1
ATOM 867 O O . ASP A 1 105 ? -6.409 -7.719 -20.084 1.00 87.75 105 ASP A O 1
ATOM 871 N N . LEU A 1 106 ? -7.910 -7.746 -18.417 1.00 87.25 106 LEU A N 1
ATOM 872 C CA . LEU A 1 106 ? -8.679 -8.883 -18.946 1.00 87.25 106 LEU A CA 1
ATOM 873 C C . LEU A 1 106 ? -9.454 -8.533 -20.227 1.00 87.25 106 LEU A C 1
ATOM 875 O O . LEU A 1 106 ? -9.556 -9.364 -21.123 1.00 87.25 106 LEU A O 1
ATOM 879 N N . ILE A 1 107 ? -10.012 -7.319 -20.315 1.00 89.50 107 ILE A N 1
ATOM 880 C CA . ILE A 1 107 ? -10.809 -6.876 -21.474 1.00 89.50 107 ILE A CA 1
ATOM 881 C C . ILE A 1 107 ? -9.904 -6.479 -22.646 1.00 89.50 107 ILE A C 1
ATOM 883 O O . ILE A 1 107 ? -10.192 -6.806 -23.790 1.00 89.50 107 ILE A O 1
ATOM 887 N N . ASN A 1 108 ? -8.822 -5.754 -22.362 1.00 86.00 108 ASN A N 1
ATOM 888 C CA . ASN A 1 108 ? -7.868 -5.259 -23.348 1.00 86.00 108 ASN A CA 1
ATOM 889 C C . ASN A 1 108 ? -6.449 -5.509 -22.832 1.00 86.00 108 ASN A C 1
ATOM 891 O O . ASN A 1 108 ? -5.836 -4.588 -22.273 1.00 86.00 108 ASN A O 1
ATOM 895 N N . PRO A 1 109 ? -5.912 -6.731 -23.008 1.00 81.00 109 PRO A N 1
ATOM 896 C CA . PRO A 1 109 ? -4.561 -7.035 -22.574 1.00 81.00 109 PRO A CA 1
ATOM 897 C C . PRO A 1 109 ? -3.596 -6.141 -23.344 1.00 81.00 109 PRO A C 1
ATOM 899 O O . PRO A 1 109 ? -3.423 -6.265 -24.557 1.00 81.00 109 PRO A O 1
ATOM 902 N N . LYS A 1 110 ? -2.964 -5.196 -22.642 1.00 78.75 110 LYS A N 1
ATOM 903 C CA . LYS A 1 110 ? -1.894 -4.402 -23.245 1.00 78.75 110 LYS A CA 1
ATOM 904 C C . LYS A 1 110 ? -0.742 -5.359 -23.535 1.00 78.75 110 LYS A C 1
ATOM 906 O O . LYS A 1 110 ? -0.234 -5.958 -22.584 1.00 78.75 110 LYS A O 1
ATOM 911 N N . PRO A 1 111 ? -0.292 -5.501 -24.795 1.00 79.06 111 PRO A N 1
ATOM 912 C CA . PRO A 1 111 ? 0.877 -6.317 -25.071 1.00 79.06 111 PRO A CA 1
ATOM 913 C C . PRO A 1 111 ? 2.036 -5.767 -24.239 1.00 79.06 111 PRO A C 1
ATOM 915 O O . PRO A 1 111 ? 2.310 -4.559 -24.251 1.00 79.06 111 PRO A O 1
ATOM 918 N N . ARG A 1 112 ? 2.687 -6.637 -23.455 1.00 79.50 112 ARG A N 1
ATOM 919 C CA . ARG A 1 112 ? 3.874 -6.248 -22.691 1.00 79.50 112 ARG A CA 1
ATOM 920 C C . ARG A 1 112 ? 4.884 -5.701 -23.693 1.00 79.50 112 ARG A C 1
ATOM 922 O O . ARG A 1 112 ? 5.293 -6.404 -24.612 1.00 79.50 112 ARG A O 1
ATOM 929 N N . LYS A 1 113 ? 5.275 -4.434 -23.530 1.00 82.62 113 LYS A N 1
ATOM 930 C CA . LYS A 1 113 ? 6.346 -3.855 -24.344 1.00 82.62 113 LYS A CA 1
ATOM 931 C C . LYS A 1 113 ? 7.612 -4.665 -24.080 1.00 82.62 113 LYS A C 1
ATOM 933 O O . LYS A 1 113 ? 8.070 -4.698 -22.937 1.00 82.62 113 LYS A O 1
ATOM 938 N N . ARG A 1 114 ? 8.139 -5.305 -25.124 1.00 83.00 114 ARG A N 1
ATOM 939 C CA . ARG A 1 114 ? 9.418 -6.018 -25.088 1.00 83.00 114 ARG A CA 1
ATOM 940 C C . ARG A 1 114 ? 10.493 -5.057 -24.583 1.00 83.00 114 ARG A C 1
ATOM 942 O O . ARG A 1 114 ? 10.650 -3.959 -25.123 1.00 83.00 114 ARG A O 1
ATOM 949 N N . LYS A 1 115 ? 11.176 -5.424 -23.502 1.00 89.31 115 LYS A N 1
ATOM 950 C CA . LYS A 1 115 ? 12.364 -4.715 -23.015 1.00 89.31 115 LYS A CA 1
ATOM 951 C C . LYS A 1 115 ? 13.594 -5.374 -23.628 1.00 89.31 115 LYS A C 1
ATOM 953 O O . LYS A 1 115 ? 13.596 -6.576 -23.823 1.00 89.31 115 LYS A O 1
ATOM 958 N N . LEU A 1 116 ? 14.664 -4.608 -23.829 1.00 89.38 116 LEU A N 1
ATOM 959 C CA . LEU A 1 116 ? 15.938 -5.142 -24.340 1.00 89.38 116 LEU A CA 1
ATOM 960 C C . LEU A 1 116 ? 16.483 -6.283 -23.459 1.00 89.38 116 LEU A C 1
ATOM 962 O O . LEU A 1 116 ? 17.078 -7.220 -23.962 1.00 89.38 116 LEU A O 1
ATOM 966 N N . ILE A 1 117 ? 16.239 -6.232 -22.143 1.00 89.00 117 ILE A N 1
ATOM 967 C CA . ILE A 1 117 ? 16.657 -7.293 -21.212 1.00 89.00 117 ILE A CA 1
ATOM 968 C C . ILE A 1 117 ? 15.852 -8.587 -21.367 1.00 89.00 117 ILE A C 1
ATOM 970 O O . ILE A 1 117 ? 16.329 -9.637 -20.962 1.00 89.00 117 ILE A O 1
ATOM 974 N N . ASP A 1 118 ? 14.648 -8.524 -21.948 1.00 90.38 118 ASP A N 1
ATOM 975 C CA . ASP A 1 118 ? 13.861 -9.731 -22.221 1.00 90.38 118 ASP A CA 1
ATOM 976 C C . ASP A 1 118 ? 14.564 -10.607 -23.289 1.00 90.38 118 ASP A C 1
ATOM 978 O O . ASP A 1 118 ? 14.248 -11.786 -23.409 1.00 90.38 118 ASP A O 1
ATOM 982 N N . ASP A 1 119 ? 15.544 -10.052 -24.017 1.00 92.12 119 ASP A N 1
ATOM 983 C CA . ASP A 1 119 ? 16.361 -10.766 -25.006 1.00 92.12 119 ASP A CA 1
ATOM 984 C C . ASP A 1 119 ? 17.579 -11.463 -24.389 1.00 92.12 119 ASP A C 1
ATOM 986 O O . ASP A 1 119 ? 18.274 -12.198 -25.086 1.00 92.12 119 ASP A O 1
ATOM 990 N N . TYR A 1 120 ? 17.855 -11.242 -23.101 1.00 93.75 120 TYR A N 1
ATOM 991 C CA . TYR A 1 120 ? 18.951 -11.891 -22.390 1.00 93.75 120 TYR A CA 1
ATOM 992 C C . TYR A 1 120 ? 18.459 -13.142 -21.667 1.00 93.75 120 TYR A C 1
ATOM 994 O O . TYR A 1 120 ? 17.701 -13.072 -20.694 1.00 93.75 120 TYR A O 1
ATOM 1002 N N . ILE A 1 121 ? 18.927 -14.298 -22.122 1.00 94.06 121 ILE A N 1
ATOM 1003 C CA . ILE A 1 121 ? 18.653 -15.585 -21.493 1.00 94.06 121 ILE A CA 1
ATOM 1004 C C . ILE A 1 121 ? 19.766 -15.859 -20.489 1.00 94.06 121 ILE A C 1
ATOM 1006 O O . ILE A 1 121 ? 20.889 -16.160 -20.875 1.00 94.06 121 ILE A O 1
ATOM 1010 N N . TRP A 1 122 ? 19.452 -15.765 -19.198 1.00 92.12 122 TRP A N 1
ATOM 1011 C CA . TRP A 1 122 ? 20.437 -15.886 -18.116 1.00 92.12 122 TRP A CA 1
ATOM 1012 C C . TRP A 1 122 ? 20.384 -17.215 -17.351 1.00 92.12 122 TRP A C 1
ATOM 1014 O O . TRP A 1 122 ? 21.288 -17.498 -16.577 1.00 92.12 122 TRP A O 1
ATOM 1024 N N . TRP A 1 123 ? 19.333 -18.018 -17.538 1.00 90.62 123 TRP A N 1
ATOM 1025 C CA . TRP A 1 123 ? 19.100 -19.267 -16.793 1.00 90.62 123 TRP A CA 1
ATOM 1026 C C . TRP A 1 123 ? 19.708 -20.518 -17.452 1.00 90.62 123 TRP A C 1
ATOM 1028 O O . TRP A 1 123 ? 19.480 -21.629 -16.978 1.00 90.62 123 TRP A O 1
ATOM 1038 N N . LEU A 1 124 ? 20.428 -20.360 -18.564 1.00 91.00 124 LEU A N 1
ATOM 1039 C CA . LEU A 1 124 ? 21.181 -21.438 -19.209 1.00 91.00 124 LEU A CA 1
ATOM 1040 C C . LEU A 1 124 ? 22.613 -21.482 -18.662 1.00 91.00 124 LEU A C 1
ATOM 1042 O O . LEU A 1 124 ? 23.119 -20.470 -18.183 1.00 91.00 124 LEU A O 1
ATOM 1046 N N . GLU A 1 125 ? 23.281 -22.634 -18.790 1.00 90.75 125 GLU A N 1
ATOM 1047 C CA . GLU A 1 125 ? 24.702 -22.794 -18.422 1.00 90.75 125 GLU A CA 1
ATOM 1048 C C . GLU A 1 125 ? 25.600 -21.771 -19.130 1.00 90.75 125 GLU A C 1
ATOM 1050 O O . GLU A 1 125 ? 26.553 -21.259 -18.546 1.00 90.75 125 GLU A O 1
ATOM 1055 N N . TYR A 1 126 ? 25.238 -21.427 -20.369 1.00 91.38 126 TYR A N 1
ATOM 1056 C CA . TYR A 1 126 ? 25.844 -20.354 -21.143 1.00 91.38 126 TYR A CA 1
ATOM 1057 C C . TYR A 1 126 ? 24.793 -19.282 -21.440 1.00 91.38 126 TYR A C 1
ATOM 1059 O O . TYR A 1 126 ? 23.981 -19.455 -22.357 1.00 91.38 126 TYR A O 1
ATOM 1067 N N . PRO A 1 127 ? 24.780 -18.181 -20.668 1.00 91.56 127 PRO A N 1
ATOM 1068 C CA . PRO A 1 127 ? 23.906 -17.056 -20.938 1.00 91.56 127 PRO A CA 1
ATOM 1069 C C . PRO A 1 127 ? 24.162 -16.481 -22.326 1.00 91.56 127 PRO A C 1
ATOM 1071 O O . PRO A 1 127 ? 25.310 -16.349 -22.752 1.00 91.56 127 PRO A O 1
ATOM 1074 N N . LEU A 1 128 ? 23.095 -16.108 -23.025 1.00 93.88 128 LEU A N 1
ATOM 1075 C CA . LEU A 1 128 ? 23.202 -15.551 -24.369 1.00 93.88 128 LEU A CA 1
ATOM 1076 C C . LEU A 1 128 ? 22.167 -14.463 -24.621 1.00 93.88 128 LEU A C 1
ATOM 1078 O O . LEU A 1 128 ? 21.119 -14.400 -23.974 1.00 93.88 128 LEU A O 1
ATOM 1082 N N . TRP A 1 129 ? 22.474 -13.614 -25.593 1.00 93.81 129 TRP A N 1
ATOM 1083 C CA . TRP A 1 129 ? 21.553 -12.622 -26.126 1.00 93.81 129 TRP A CA 1
ATOM 1084 C C . TRP A 1 129 ? 20.871 -13.176 -27.371 1.00 93.81 129 TRP A C 1
ATOM 1086 O O . TRP A 1 129 ? 21.530 -13.702 -28.263 1.00 93.81 129 TRP A O 1
ATOM 1096 N N . LEU A 1 130 ? 19.552 -13.035 -27.438 1.00 93.81 130 LEU A N 1
ATOM 1097 C CA . LEU A 1 130 ? 18.760 -13.392 -28.613 1.00 93.81 130 LEU A CA 1
ATOM 1098 C C . LEU A 1 130 ? 18.888 -12.368 -29.747 1.00 93.81 130 LEU A C 1
ATOM 1100 O O . LEU A 1 130 ? 18.619 -12.701 -30.897 1.00 93.81 130 LEU A O 1
ATOM 1104 N N . ASP A 1 131 ? 19.256 -11.127 -29.423 1.00 94.31 131 ASP A N 1
ATOM 1105 C CA . ASP A 1 131 ? 19.415 -10.033 -30.379 1.00 94.31 131 ASP A CA 1
ATOM 1106 C C . ASP A 1 131 ? 20.695 -9.240 -30.078 1.00 94.31 131 ASP A C 1
ATOM 1108 O O . ASP A 1 131 ? 20.918 -8.781 -28.951 1.00 94.31 131 ASP A O 1
ATOM 1112 N N . GLU A 1 132 ? 21.526 -9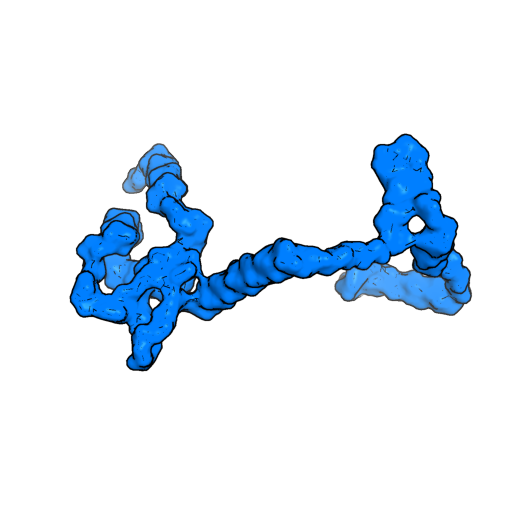.060 -31.103 1.00 92.25 132 GLU A N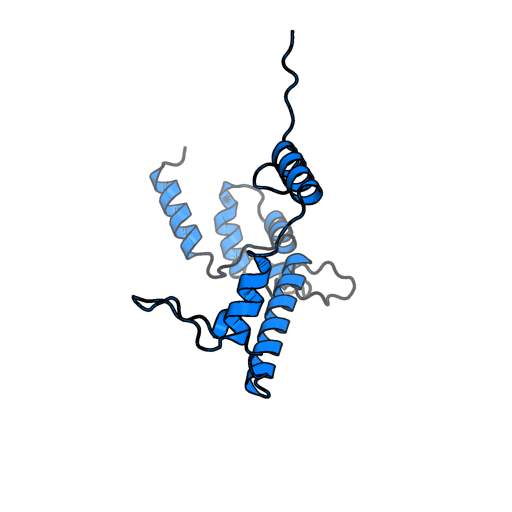 1
ATOM 1113 C CA . GLU A 1 132 ? 22.788 -8.324 -31.025 1.00 92.25 132 GLU A CA 1
ATOM 1114 C C . GLU A 1 132 ? 22.546 -6.841 -30.724 1.00 92.25 132 GLU A C 1
ATOM 1116 O O . GLU A 1 132 ? 23.276 -6.231 -29.943 1.00 92.25 132 GLU A O 1
ATOM 1121 N N . TYR A 1 133 ? 21.476 -6.254 -31.271 1.00 93.31 133 TYR A N 1
ATOM 1122 C CA . TYR A 1 133 ? 21.146 -4.857 -30.998 1.00 93.31 133 TYR A CA 1
ATOM 1123 C C . TYR A 1 133 ? 20.877 -4.623 -29.505 1.00 93.31 133 TYR A C 1
ATOM 1125 O O . TYR A 1 133 ? 21.366 -3.651 -28.918 1.00 93.31 133 TYR A O 1
ATOM 1133 N N . SER A 1 134 ? 20.122 -5.526 -28.876 1.00 92.88 134 SER A N 1
ATOM 1134 C CA . SER A 1 134 ? 19.831 -5.484 -27.442 1.00 92.88 134 SER A CA 1
ATOM 1135 C C . SER A 1 134 ? 21.092 -5.637 -26.595 1.00 92.88 134 SER A C 1
ATOM 1137 O O . SER A 1 134 ? 21.271 -4.863 -25.647 1.00 92.88 134 SER A O 1
ATOM 1139 N N . MET A 1 135 ? 21.986 -6.552 -26.984 1.00 92.19 135 MET A N 1
ATOM 1140 C CA . MET A 1 135 ? 23.301 -6.729 -26.364 1.00 92.19 135 MET A CA 1
ATOM 1141 C C . MET A 1 135 ? 24.121 -5.437 -26.423 1.00 92.19 135 MET A C 1
ATOM 1143 O O . MET A 1 135 ? 24.496 -4.900 -25.382 1.00 92.19 135 MET A O 1
ATOM 1147 N N . LEU A 1 136 ? 24.348 -4.897 -27.624 1.00 90.94 136 LEU A N 1
ATOM 1148 C CA . LEU A 1 136 ? 25.182 -3.712 -27.837 1.00 90.94 136 LEU A CA 1
ATOM 1149 C C . LEU A 1 136 ? 24.628 -2.492 -27.103 1.00 90.94 136 LEU A C 1
ATOM 1151 O O . LEU A 1 136 ? 25.365 -1.762 -26.445 1.00 90.94 136 LEU A O 1
ATOM 1155 N N . LYS A 1 137 ? 23.311 -2.282 -27.150 1.00 90.12 137 LYS A N 1
ATOM 1156 C CA . LYS A 1 137 ? 22.672 -1.129 -26.509 1.00 90.12 137 LYS A CA 1
ATOM 1157 C C . LYS A 1 137 ? 22.733 -1.176 -24.983 1.00 90.12 137 LYS A C 1
ATOM 1159 O O . LYS A 1 137 ? 22.740 -0.122 -24.342 1.00 90.12 137 LYS A O 1
ATOM 1164 N N . ILE A 1 138 ? 22.730 -2.369 -24.392 1.00 88.62 138 ILE A N 1
ATOM 1165 C CA . ILE A 1 138 ? 22.928 -2.539 -22.949 1.00 88.62 138 ILE A CA 1
ATOM 1166 C C . ILE A 1 138 ? 24.416 -2.438 -22.603 1.00 88.62 138 ILE A C 1
ATOM 1168 O O . ILE A 1 138 ? 24.744 -1.709 -21.668 1.00 88.62 138 ILE A O 1
ATOM 1172 N N . GLY A 1 139 ? 25.298 -3.072 -23.379 1.00 86.75 139 GLY A N 1
ATOM 1173 C CA . GLY A 1 139 ? 26.755 -2.993 -23.224 1.00 86.75 139 GLY A CA 1
ATOM 1174 C C . GLY A 1 139 ? 27.274 -1.557 -23.278 1.00 86.75 139 GLY A C 1
ATOM 1175 O O . GLY A 1 139 ? 28.022 -1.135 -22.402 1.00 86.75 139 GLY A O 1
ATOM 1176 N N . TRP A 1 140 ? 26.740 -0.736 -24.184 1.00 85.94 140 TRP A N 1
ATOM 1177 C CA . TRP A 1 140 ? 27.038 0.697 -24.280 1.00 85.94 140 TRP A CA 1
ATOM 1178 C C . TRP A 1 140 ? 26.726 1.505 -23.022 1.00 85.94 140 TRP A C 1
ATOM 1180 O O . TRP A 1 140 ? 27.163 2.641 -22.936 1.00 85.94 140 TRP A O 1
ATOM 1190 N N . LYS A 1 141 ? 25.969 0.993 -22.045 1.00 82.06 141 LYS A N 1
ATOM 1191 C CA . LYS A 1 141 ? 25.814 1.686 -20.754 1.00 82.06 141 LYS A CA 1
ATOM 1192 C C . LYS A 1 141 ? 27.019 1.499 -19.838 1.00 82.06 141 LYS A C 1
ATOM 1194 O O . LYS A 1 141 ? 27.235 2.338 -18.970 1.00 82.06 141 LYS A O 1
ATOM 1199 N N . PHE A 1 142 ? 27.751 0.404 -20.009 1.00 80.19 142 PHE A N 1
ATOM 1200 C CA . PHE A 1 142 ? 28.855 -0.006 -19.145 1.00 80.19 142 PHE A CA 1
ATOM 1201 C C . PHE A 1 142 ? 30.218 0.216 -19.808 1.00 80.19 142 PHE A C 1
ATOM 1203 O O . PHE A 1 142 ? 31.179 0.550 -19.127 1.00 80.19 142 PHE A O 1
ATOM 1210 N N . GLU A 1 143 ? 30.291 0.096 -21.132 1.00 81.00 143 GLU A N 1
ATOM 1211 C CA . GLU A 1 143 ? 31.532 0.164 -21.913 1.00 81.00 143 GLU A CA 1
ATOM 1212 C C . GLU A 1 143 ? 31.800 1.557 -22.508 1.00 81.00 143 GLU A C 1
ATOM 1214 O O . GLU A 1 143 ? 32.574 1.701 -23.454 1.00 81.00 143 GLU A O 1
ATOM 1219 N N . VAL A 1 144 ? 31.160 2.611 -21.986 1.00 78.31 144 VAL A N 1
ATOM 1220 C CA . VAL A 1 144 ? 31.374 3.974 -22.496 1.00 78.31 144 VAL A CA 1
ATOM 1221 C C . VAL A 1 144 ? 32.829 4.387 -22.256 1.00 78.31 144 VAL A C 1
ATOM 1223 O O . VAL A 1 144 ? 33.255 4.446 -21.099 1.00 78.31 144 VAL A O 1
ATOM 1226 N N . PRO A 1 145 ? 33.595 4.757 -23.299 1.00 79.25 145 PRO A N 1
ATOM 1227 C CA . PRO A 1 145 ? 34.918 5.320 -23.093 1.00 79.25 145 PRO A CA 1
ATOM 1228 C C . PRO A 1 145 ? 34.783 6.668 -22.378 1.00 79.25 145 PRO A C 1
ATOM 1230 O O . PRO A 1 145 ? 34.244 7.639 -22.913 1.00 79.25 145 PRO A O 1
ATOM 1233 N N . HIS A 1 146 ? 35.273 6.732 -21.143 1.00 82.06 146 HIS A N 1
ATOM 1234 C CA . HIS A 1 146 ? 35.309 7.960 -20.361 1.00 82.06 146 HIS A CA 1
ATOM 1235 C C . HIS A 1 146 ? 36.641 8.690 -20.558 1.00 82.06 146 HIS A C 1
ATOM 1237 O O . HIS A 1 146 ? 37.717 8.101 -20.526 1.00 82.06 146 HIS A O 1
ATOM 1243 N N . THR A 1 147 ? 36.581 10.012 -20.716 1.00 87.88 147 THR A N 1
ATOM 1244 C CA . THR A 1 147 ? 37.781 10.862 -20.676 1.00 87.88 147 THR A CA 1
ATOM 1245 C C . THR A 1 147 ? 38.402 10.867 -19.273 1.00 87.88 147 THR A C 1
ATOM 1247 O O . THR A 1 147 ? 37.692 10.721 -18.275 1.00 87.88 147 THR A O 1
ATOM 1250 N N . MET A 1 148 ? 39.706 11.138 -19.162 1.00 88.81 148 MET A N 1
ATOM 1251 C CA . MET A 1 148 ? 40.393 11.207 -17.860 1.00 88.81 148 MET A CA 1
ATOM 1252 C C . MET A 1 148 ? 39.725 12.195 -16.885 1.00 88.81 148 MET A C 1
ATOM 1254 O O . MET A 1 148 ? 39.578 11.920 -15.700 1.00 88.81 148 MET A O 1
ATOM 1258 N N . LYS A 1 149 ? 39.213 13.326 -17.389 1.00 88.88 149 LYS A N 1
ATOM 1259 C CA . LYS A 1 149 ? 38.482 14.309 -16.569 1.00 88.88 149 LYS A CA 1
ATOM 1260 C C . LYS A 1 149 ? 37.201 13.733 -15.963 1.00 88.88 149 LYS A C 1
ATOM 1262 O O . LYS A 1 149 ? 36.883 14.017 -14.811 1.00 88.88 149 LYS A O 1
ATOM 1267 N N . THR A 1 150 ? 36.460 12.939 -16.735 1.00 86.12 150 THR A N 1
ATOM 1268 C CA . THR A 1 150 ? 35.243 12.275 -16.249 1.00 86.12 150 THR A CA 1
ATOM 1269 C C . THR A 1 150 ? 35.560 11.183 -15.234 1.00 86.12 150 THR A C 1
ATOM 1271 O O . THR A 1 150 ? 34.858 11.103 -14.231 1.00 86.12 150 THR A O 1
ATOM 1274 N N . ILE A 1 151 ? 36.643 10.425 -15.434 1.00 87.31 151 ILE A N 1
ATOM 1275 C CA . ILE A 1 151 ? 37.108 9.401 -14.485 1.00 87.31 151 ILE A CA 1
ATOM 1276 C C . ILE A 1 151 ? 37.458 10.051 -13.142 1.00 87.31 151 ILE A C 1
ATOM 1278 O O . ILE A 1 151 ? 36.864 9.702 -12.125 1.00 87.31 151 ILE A O 1
ATOM 1282 N N . ASN A 1 152 ? 38.283 11.102 -13.153 1.00 90.06 152 ASN A N 1
ATOM 1283 C CA . ASN A 1 152 ? 38.654 11.839 -11.940 1.00 90.06 152 ASN A CA 1
ATOM 1284 C C . ASN A 1 152 ? 37.427 12.416 -11.208 1.00 90.06 152 ASN A C 1
ATOM 1286 O O . ASN A 1 152 ? 37.392 12.485 -9.981 1.00 90.06 152 ASN A O 1
ATOM 1290 N N . SER A 1 153 ? 36.395 12.843 -11.948 1.00 87.81 153 SER A N 1
ATOM 1291 C CA . SER A 1 153 ? 35.149 13.335 -11.349 1.00 87.81 153 SER A CA 1
ATOM 1292 C C . SER A 1 153 ? 34.334 12.224 -10.683 1.00 87.81 153 SER A C 1
ATOM 1294 O O . SER A 1 153 ? 33.725 12.469 -9.640 1.00 87.81 153 SER A O 1
ATOM 1296 N N . ILE A 1 154 ? 34.309 11.025 -11.271 1.00 84.94 154 ILE A N 1
ATOM 1297 C CA . ILE A 1 154 ? 33.647 9.850 -10.695 1.00 84.94 154 ILE A CA 1
ATOM 1298 C C . ILE A 1 154 ? 34.380 9.422 -9.423 1.00 84.94 154 ILE A C 1
ATOM 1300 O O . ILE A 1 154 ? 33.738 9.265 -8.391 1.00 84.94 154 ILE A O 1
ATOM 1304 N N . GLU A 1 155 ? 35.710 9.341 -9.453 1.00 85.94 155 GLU A N 1
ATOM 1305 C CA . GLU A 1 155 ? 36.528 9.011 -8.279 1.00 85.94 155 GLU A CA 1
ATOM 1306 C C . GLU A 1 155 ? 36.330 10.014 -7.136 1.00 85.94 155 GLU A C 1
ATOM 1308 O O . GLU A 1 155 ? 36.064 9.620 -6.000 1.00 85.94 155 GLU A O 1
ATOM 1313 N N . ALA A 1 156 ? 36.361 11.317 -7.436 1.00 86.31 156 ALA A N 1
ATOM 1314 C CA . ALA A 1 156 ? 36.120 12.359 -6.440 1.00 86.31 156 ALA A CA 1
ATOM 1315 C C . ALA A 1 156 ? 34.713 12.265 -5.826 1.00 86.31 156 ALA A C 1
ATOM 1317 O O . ALA A 1 156 ? 34.540 12.480 -4.626 1.00 86.31 156 ALA A O 1
ATOM 1318 N N . LYS A 1 157 ? 33.693 11.924 -6.627 1.00 84.81 157 LYS A N 1
ATOM 1319 C CA . LYS A 1 157 ? 32.335 11.681 -6.118 1.00 84.81 157 LYS A CA 1
ATOM 1320 C C . LYS A 1 157 ? 32.285 10.423 -5.257 1.00 84.81 157 LYS A C 1
ATOM 1322 O O . LYS A 1 157 ? 31.750 10.491 -4.155 1.00 84.81 157 LYS A O 1
ATOM 1327 N N . ASN A 1 158 ? 32.875 9.320 -5.700 1.00 84.12 158 ASN A N 1
ATOM 1328 C CA . ASN A 1 158 ? 32.905 8.073 -4.937 1.00 84.12 158 ASN A CA 1
ATOM 1329 C C . ASN A 1 158 ? 33.620 8.261 -3.590 1.00 84.12 158 ASN A C 1
ATOM 1331 O O . ASN A 1 158 ? 33.155 7.745 -2.581 1.00 84.12 158 ASN A O 1
ATOM 1335 N N . HIS A 1 159 ? 34.663 9.093 -3.521 1.00 81.69 159 HIS A N 1
ATOM 1336 C CA . HIS A 1 159 ? 35.314 9.442 -2.254 1.00 81.69 159 HIS A CA 1
ATOM 1337 C C . HIS A 1 159 ? 34.388 10.217 -1.289 1.00 81.69 159 HIS A C 1
ATOM 1339 O O . HIS A 1 159 ? 34.492 10.083 -0.072 1.00 81.69 159 HIS A O 1
ATOM 1345 N N . ILE A 1 160 ? 33.472 11.041 -1.810 1.00 81.38 160 ILE A N 1
ATOM 1346 C CA . ILE A 1 160 ? 32.542 11.858 -1.006 1.00 81.38 160 ILE A CA 1
ATOM 1347 C C . ILE A 1 160 ? 31.281 11.078 -0.598 1.00 81.38 160 ILE A C 1
ATOM 1349 O O . ILE A 1 160 ? 30.718 11.335 0.467 1.00 81.38 160 ILE A O 1
ATOM 1353 N N . TYR A 1 161 ? 30.789 10.180 -1.453 1.00 78.38 161 TYR A N 1
ATOM 1354 C CA . TYR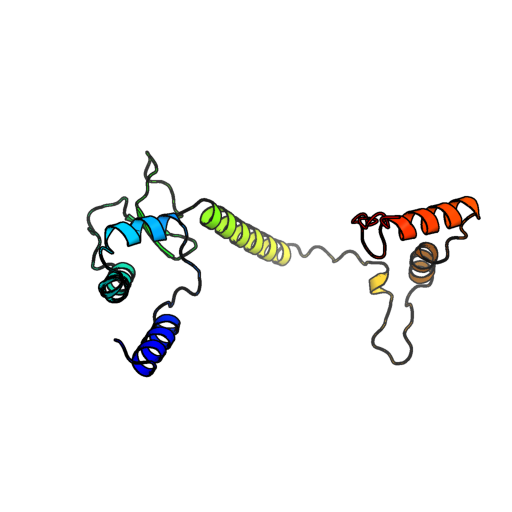 A 1 161 ? 29.479 9.534 -1.296 1.00 78.38 161 TYR A CA 1
ATOM 1355 C C . TYR A 1 161 ? 29.556 8.013 -1.027 1.00 78.38 161 TYR A C 1
ATOM 1357 O O . TYR A 1 161 ? 28.605 7.447 -0.489 1.00 78.38 161 TYR A O 1
ATOM 1365 N N . GLY A 1 162 ? 30.683 7.353 -1.315 1.00 76.50 162 GLY A N 1
ATOM 1366 C CA . GLY A 1 162 ? 30.821 5.893 -1.231 1.00 76.50 162 GLY A CA 1
ATOM 1367 C C . GLY A 1 162 ? 29.924 5.156 -2.234 1.00 76.50 162 GLY A C 1
ATOM 1368 O O . GLY A 1 162 ? 29.613 5.690 -3.296 1.00 76.50 162 GLY A O 1
ATOM 1369 N N . ASP A 1 163 ? 29.465 3.953 -1.876 1.00 72.06 163 ASP A N 1
ATOM 1370 C CA . ASP A 1 163 ? 28.565 3.122 -2.704 1.00 72.06 163 ASP A CA 1
ATOM 1371 C C . ASP A 1 163 ? 27.114 3.645 -2.785 1.00 72.06 163 ASP A C 1
ATOM 1373 O O . ASP A 1 163 ? 26.267 3.069 -3.468 1.00 72.06 163 ASP A O 1
ATOM 1377 N N . GLY A 1 164 ? 26.787 4.723 -2.065 1.00 73.19 164 GLY A N 1
ATOM 1378 C CA . GLY A 1 164 ? 25.436 5.277 -1.985 1.00 73.19 164 GLY A CA 1
ATOM 1379 C C . GLY A 1 164 ? 25.362 6.745 -2.392 1.00 73.19 164 GLY A C 1
ATOM 1380 O O . GLY A 1 164 ? 26.358 7.398 -2.655 1.00 73.19 164 GLY A O 1
ATOM 1381 N N . ASN A 1 165 ? 24.153 7.314 -2.383 1.00 74.94 165 ASN A N 1
ATOM 1382 C CA . ASN A 1 165 ? 23.933 8.741 -2.676 1.00 74.94 165 ASN A CA 1
ATOM 1383 C C . ASN A 1 165 ? 24.024 9.649 -1.433 1.00 74.94 165 ASN A C 1
ATOM 1385 O O . ASN A 1 165 ? 23.669 10.829 -1.489 1.00 74.94 165 ASN A O 1
ATOM 1389 N N . ARG A 1 166 ? 24.460 9.120 -0.285 1.00 76.38 166 ARG A N 1
ATOM 1390 C CA . ARG A 1 166 ? 24.551 9.870 0.973 1.00 76.38 166 ARG A CA 1
ATOM 1391 C C . ARG A 1 166 ? 25.999 10.277 1.215 1.00 76.38 166 ARG A C 1
ATOM 1393 O O . ARG A 1 166 ? 26.868 9.421 1.260 1.00 76.38 166 ARG A O 1
ATOM 1400 N N . LYS A 1 167 ? 26.249 11.576 1.415 1.00 76.50 167 LYS A N 1
ATOM 1401 C CA . LYS A 1 167 ? 27.590 12.075 1.760 1.00 76.50 167 LYS A CA 1
ATOM 1402 C C . LYS A 1 167 ? 28.097 11.379 3.020 1.00 76.50 167 LYS A C 1
ATOM 1404 O O . LYS A 1 167 ? 27.398 11.382 4.039 1.00 76.50 167 LYS A O 1
ATOM 1409 N N . THR A 1 168 ? 29.303 10.829 2.964 1.00 67.56 168 THR A N 1
ATOM 1410 C CA . THR A 1 168 ? 29.977 10.294 4.143 1.00 67.56 168 THR A CA 1
ATOM 1411 C C . THR A 1 168 ? 30.447 11.472 4.998 1.00 67.56 168 THR A C 1
ATOM 1413 O O . THR A 1 168 ? 31.067 12.422 4.517 1.00 67.56 168 THR A O 1
ATOM 1416 N N . SER A 1 169 ? 30.081 11.483 6.283 1.00 67.50 169 SER A N 1
ATOM 1417 C CA . SER A 1 169 ? 30.563 12.515 7.200 1.00 67.50 169 SER A CA 1
ATOM 1418 C C . SER A 1 169 ? 32.039 12.247 7.476 1.00 67.50 169 SER A C 1
ATOM 1420 O O . SER A 1 169 ? 32.366 11.325 8.225 1.00 67.50 169 SER A O 1
ATOM 1422 N N . ILE A 1 170 ? 32.927 13.034 6.874 1.00 62.66 170 ILE A N 1
ATOM 1423 C CA . ILE A 1 170 ? 34.349 13.011 7.217 1.00 62.66 170 ILE A CA 1
ATOM 1424 C C . ILE A 1 170 ? 34.449 13.487 8.670 1.00 62.66 170 ILE A C 1
ATOM 1426 O O . ILE A 1 170 ? 34.296 14.677 8.951 1.00 62.66 170 ILE A O 1
ATOM 1430 N N . LYS A 1 171 ? 34.645 12.558 9.613 1.00 61.28 171 LYS A N 1
ATOM 1431 C CA . LYS A 1 171 ? 35.036 12.915 10.979 1.00 61.28 171 LYS A CA 1
ATOM 1432 C C . LYS A 1 171 ? 36.415 13.560 10.861 1.00 61.28 171 LYS A C 1
ATOM 1434 O O . LYS A 1 171 ? 37.361 12.891 10.454 1.00 61.28 171 LYS A O 1
ATOM 1439 N N . LYS A 1 172 ? 36.512 14.867 11.120 1.00 50.09 172 LYS A N 1
ATOM 1440 C CA . LYS A 1 172 ? 37.804 15.558 11.171 1.00 50.09 172 LYS A CA 1
ATOM 1441 C C . LYS A 1 172 ? 38.642 14.866 12.244 1.00 50.09 172 LYS A C 1
ATOM 1443 O O . LYS A 1 172 ? 38.185 14.763 13.377 1.00 50.09 172 LYS A O 1
ATOM 1448 N N . ALA A 1 173 ? 39.811 14.355 11.865 1.00 51.78 173 ALA A N 1
ATOM 1449 C CA . ALA A 1 173 ? 40.800 13.902 12.828 1.00 51.78 173 ALA A CA 1
ATOM 1450 C C . ALA A 1 173 ? 41.195 15.115 13.678 1.00 51.78 173 ALA A C 1
ATOM 1452 O O . ALA A 1 173 ? 41.655 16.125 13.141 1.00 51.78 173 ALA A O 1
ATOM 1453 N N . GLU A 1 174 ? 40.904 15.037 14.972 1.00 44.91 174 GLU A N 1
ATOM 1454 C CA . GLU A 1 174 ? 41.395 15.978 15.971 1.00 44.91 174 GLU A CA 1
ATOM 1455 C C . GLU A 1 174 ? 42.919 15.799 16.043 1.00 44.91 174 GLU A C 1
ATOM 1457 O O . GLU A 1 174 ? 43.398 14.688 16.278 1.00 44.91 174 GLU A O 1
ATOM 1462 N N . TYR A 1 175 ? 43.652 16.869 15.725 1.00 41.28 175 TYR A N 1
ATOM 1463 C CA . TYR A 1 175 ? 45.090 17.002 15.973 1.00 41.28 175 TYR A CA 1
ATOM 1464 C C . TYR A 1 175 ? 45.307 17.569 17.372 1.00 41.28 175 TYR A C 1
ATOM 1466 O O . TYR A 1 175 ? 44.533 18.484 17.740 1.00 41.28 175 TYR A O 1
#

Foldseek 3Di:
DDDPVNVVVVVVVVVVLLPQPDDADPQLVVALVVQDPDPVCSVVSQSCQLVPNPDDPPQLQWAQAPQSRHTGGHPDPVSPDRHRDPVSVVVVVVVVVVVVVVVVCVVPVDPPPDDLCVQWDDPDPDIDGVDPVSVVVVVCVVPPDDDPVVVVVVVVVCVQAPPHPDGDPPPPPDD